Protein AF-A0A350YXE8-F1 (afdb_monomer_lite)

pLDDT: mean 74.78, std 15.33, range [42.09, 96.25]

Structure (mmCIF, N/CA/C/O backbone):
data_AF-A0A350YXE8-F1
#
_entry.id   AF-A0A350YXE8-F1
#
loop_
_atom_site.group_PDB
_atom_site.id
_atom_site.type_symbol
_atom_site.label_atom_id
_atom_site.label_alt_id
_atom_site.label_comp_id
_atom_site.label_asym_id
_atom_site.label_entity_id
_atom_site.label_seq_id
_atom_site.pdbx_PDB_ins_code
_atom_site.Cartn_x
_atom_site.Cartn_y
_atom_site.Cartn_z
_atom_site.occupancy
_atom_site.B_iso_or_equiv
_atom_site.auth_seq_id
_atom_site.auth_comp_id
_atom_site.auth_asym_id
_atom_site.auth_atom_id
_atom_site.pdbx_PDB_model_num
ATOM 1 N N . MET A 1 1 ? 33.006 42.290 1.479 1.00 56.53 1 MET A N 1
ATOM 2 C CA . MET A 1 1 ? 31.805 41.610 2.004 1.00 56.53 1 MET A CA 1
ATOM 3 C C . MET A 1 1 ? 31.789 40.233 1.379 1.00 56.53 1 MET A C 1
ATOM 5 O O . MET A 1 1 ? 31.443 40.111 0.212 1.00 56.53 1 MET A O 1
ATOM 9 N N . GLU A 1 2 ? 32.312 39.248 2.101 1.00 60.25 2 GLU A N 1
ATOM 10 C CA . GLU A 1 2 ? 32.362 37.860 1.644 1.00 60.25 2 GLU A CA 1
ATOM 11 C C . GLU A 1 2 ? 30.955 37.270 1.793 1.00 60.25 2 GLU A C 1
ATOM 13 O O . GLU A 1 2 ? 30.403 37.248 2.892 1.00 60.25 2 GLU A O 1
ATOM 18 N N . ASN A 1 3 ? 30.334 36.876 0.683 1.00 66.69 3 ASN A N 1
ATOM 19 C CA . ASN A 1 3 ? 29.031 36.223 0.709 1.00 66.69 3 ASN A CA 1
ATOM 20 C C . ASN A 1 3 ? 29.244 34.737 0.992 1.00 66.69 3 ASN A C 1
ATOM 22 O O . ASN A 1 3 ? 29.608 33.970 0.100 1.00 66.69 3 ASN A O 1
ATOM 26 N N . GLU A 1 4 ? 29.002 34.326 2.232 1.00 69.50 4 GLU A N 1
ATOM 27 C CA . GLU A 1 4 ? 28.990 32.916 2.600 1.00 69.50 4 GLU A CA 1
ATOM 28 C C . GLU A 1 4 ? 27.774 32.229 1.964 1.00 69.50 4 GLU A C 1
ATOM 30 O O . GLU A 1 4 ? 26.635 32.353 2.420 1.00 69.50 4 GLU A O 1
ATOM 35 N N . ILE A 1 5 ? 28.007 31.484 0.879 1.00 74.62 5 ILE A N 1
ATOM 36 C CA . ILE A 1 5 ? 27.006 30.589 0.293 1.00 74.62 5 ILE A CA 1
ATOM 37 C C . ILE A 1 5 ? 26.807 29.429 1.269 1.00 74.62 5 ILE A C 1
ATOM 39 O O . ILE A 1 5 ? 27.502 28.410 1.233 1.00 74.62 5 ILE A O 1
ATOM 43 N N . LYS A 1 6 ? 25.839 29.594 2.168 1.00 65.00 6 LYS A N 1
ATOM 44 C CA . LYS A 1 6 ? 25.392 28.555 3.090 1.00 65.00 6 LYS A CA 1
ATOM 45 C C . LYS A 1 6 ? 24.781 27.404 2.282 1.00 65.00 6 LYS A C 1
ATOM 47 O O . LYS A 1 6 ? 23.621 27.459 1.880 1.00 65.00 6 LYS A O 1
ATOM 52 N N . ARG A 1 7 ? 25.563 26.353 2.013 1.00 73.69 7 ARG A N 1
ATOM 53 C CA . ARG A 1 7 ? 25.049 25.124 1.388 1.00 73.69 7 ARG A CA 1
ATOM 54 C C . ARG A 1 7 ? 24.079 24.454 2.355 1.00 73.69 7 ARG A C 1
ATOM 56 O O . ARG A 1 7 ? 24.478 24.078 3.456 1.00 73.69 7 ARG A O 1
ATOM 63 N N . ASN A 1 8 ? 22.822 24.283 1.949 1.00 75.69 8 ASN A N 1
ATOM 64 C CA . ASN A 1 8 ? 21.908 23.437 2.707 1.00 75.69 8 ASN A CA 1
ATOM 65 C C . ASN A 1 8 ? 22.428 21.993 2.656 1.00 75.69 8 ASN A C 1
ATOM 67 O O . ASN A 1 8 ? 22.696 21.490 1.560 1.00 75.69 8 ASN A O 1
ATOM 71 N N . PRO A 1 9 ? 22.589 21.323 3.809 1.00 75.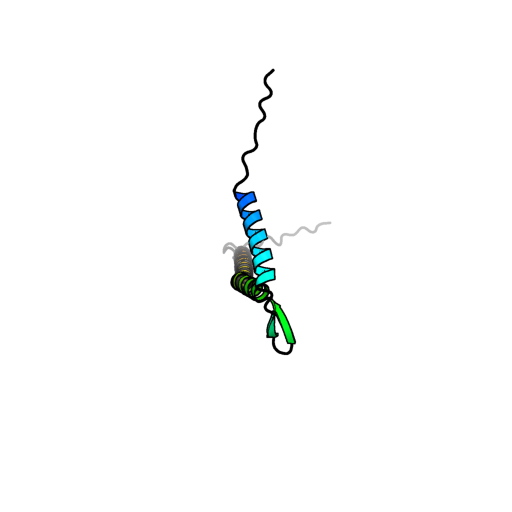88 9 PRO A N 1
ATOM 72 C CA . PRO A 1 9 ? 22.950 19.919 3.813 1.00 75.88 9 PRO A CA 1
ATOM 73 C C . PRO A 1 9 ? 21.843 19.133 3.110 1.00 75.88 9 PRO A C 1
ATOM 75 O O . PRO A 1 9 ? 20.652 19.369 3.325 1.00 75.88 9 PRO A O 1
ATOM 78 N N . ILE A 1 10 ? 22.244 18.220 2.229 1.00 79.94 10 ILE A N 1
ATOM 79 C CA . ILE A 1 10 ? 21.314 17.319 1.558 1.00 79.94 10 ILE A CA 1
ATOM 80 C C . ILE A 1 10 ? 20.591 16.516 2.641 1.00 79.94 10 ILE A C 1
ATOM 82 O O . ILE A 1 10 ? 21.224 15.811 3.424 1.00 79.94 10 ILE A O 1
ATOM 86 N N . ASN A 1 11 ? 19.264 16.620 2.678 1.00 88.31 11 ASN A N 1
ATOM 87 C CA . ASN A 1 11 ? 18.439 15.830 3.582 1.00 88.31 11 ASN A CA 1
ATOM 88 C C . ASN A 1 11 ? 18.492 14.364 3.143 1.00 88.31 11 ASN A C 1
ATOM 90 O O . ASN A 1 11 ? 17.762 13.947 2.244 1.00 88.31 11 ASN A O 1
ATOM 94 N N . THR A 1 12 ? 19.351 13.574 3.783 1.00 91.62 12 THR A N 1
ATOM 95 C CA . THR A 1 12 ? 19.566 12.155 3.468 1.00 91.62 12 THR A CA 1
ATOM 96 C C . THR A 1 12 ? 18.264 11.356 3.515 1.00 91.62 12 THR A C 1
ATOM 98 O O . THR A 1 12 ? 18.073 10.460 2.703 1.00 91.62 12 THR A O 1
ATOM 101 N N . GLN A 1 13 ? 17.329 11.726 4.400 1.00 92.81 13 GLN A N 1
ATOM 102 C CA . GLN A 1 13 ? 15.982 11.147 4.459 1.00 92.81 13 GLN A CA 1
ATOM 103 C C . GLN A 1 13 ? 15.174 11.386 3.176 1.00 92.81 13 GLN A C 1
ATOM 105 O O . GLN A 1 13 ? 14.532 10.462 2.685 1.00 92.81 13 GLN A O 1
ATOM 110 N N . LEU A 1 14 ? 15.224 12.600 2.614 1.00 92.31 14 LEU A N 1
ATOM 111 C CA . LEU A 1 14 ? 14.550 12.926 1.353 1.00 92.31 14 LEU A CA 1
ATOM 112 C C . LEU A 1 14 ? 15.169 12.158 0.187 1.00 92.31 14 LEU A C 1
ATOM 114 O O . LEU A 1 14 ? 14.441 11.605 -0.630 1.00 92.31 14 LEU A O 1
ATOM 118 N N . VAL A 1 15 ? 16.502 12.083 0.137 1.00 94.06 15 VAL A N 1
ATOM 119 C CA . VAL A 1 15 ? 17.210 11.303 -0.890 1.00 94.06 15 VAL A CA 1
ATOM 120 C C . VAL A 1 15 ? 16.856 9.821 -0.791 1.00 94.06 15 VAL A C 1
ATOM 122 O O . VAL A 1 15 ? 16.572 9.198 -1.811 1.00 94.06 15 VAL A O 1
ATOM 125 N N . LEU A 1 16 ? 16.815 9.265 0.423 1.00 95.12 16 LEU A N 1
ATOM 126 C CA . LEU A 1 16 ? 16.442 7.872 0.658 1.00 95.12 16 LEU A CA 1
ATOM 127 C C . LEU A 1 16 ? 14.992 7.598 0.237 1.00 95.12 16 LEU A C 1
ATOM 129 O O . LEU A 1 16 ? 14.744 6.618 -0.456 1.00 95.12 16 LEU A O 1
ATOM 133 N N . MET A 1 17 ? 14.047 8.469 0.607 1.00 95.62 17 MET A N 1
ATOM 134 C CA . MET A 1 17 ? 12.641 8.355 0.198 1.00 95.62 17 MET A CA 1
ATOM 135 C C . MET A 1 17 ? 12.475 8.443 -1.318 1.00 95.62 17 MET A C 1
ATOM 137 O O . MET A 1 17 ? 11.733 7.655 -1.899 1.00 95.62 17 MET A O 1
ATOM 141 N N . LEU A 1 18 ? 13.187 9.367 -1.968 1.00 95.00 18 LEU A N 1
ATOM 142 C CA . LEU A 1 18 ? 13.150 9.511 -3.419 1.00 95.00 18 LEU A CA 1
ATOM 143 C C . LEU A 1 18 ? 13.699 8.260 -4.115 1.00 95.00 18 LEU A C 1
ATOM 145 O O . LEU A 1 18 ? 13.067 7.745 -5.035 1.00 95.00 18 LEU A O 1
ATOM 149 N N . LEU A 1 19 ? 14.838 7.740 -3.648 1.00 96.25 19 LEU A N 1
ATOM 150 C CA . LEU A 1 19 ? 15.393 6.483 -4.148 1.00 96.25 19 LEU A CA 1
ATOM 151 C C . LEU A 1 19 ? 14.413 5.328 -3.953 1.00 96.25 19 LEU A C 1
ATOM 153 O O . LEU A 1 19 ? 14.146 4.597 -4.903 1.00 96.25 19 LEU A O 1
ATOM 157 N N . LEU A 1 20 ? 13.837 5.190 -2.759 1.00 94.56 20 LEU A N 1
ATOM 158 C CA . LEU A 1 20 ? 12.865 4.144 -2.453 1.00 94.56 20 LEU A CA 1
ATOM 159 C C . LEU A 1 20 ? 11.638 4.227 -3.374 1.00 94.56 20 LEU A C 1
ATOM 161 O O . LEU A 1 20 ? 11.191 3.205 -3.889 1.00 94.56 20 LEU A O 1
ATOM 165 N N . ALA A 1 21 ? 11.126 5.433 -3.627 1.00 92.81 21 ALA A N 1
ATOM 166 C CA . ALA A 1 21 ? 9.999 5.656 -4.527 1.00 92.81 21 ALA A CA 1
ATOM 167 C C . ALA A 1 21 ? 10.333 5.258 -5.974 1.00 92.81 21 ALA A C 1
ATOM 169 O O . ALA A 1 21 ? 9.544 4.564 -6.615 1.00 92.81 21 ALA A O 1
ATOM 170 N N . ILE A 1 22 ? 11.515 5.629 -6.477 1.00 95.25 22 ILE A N 1
ATOM 171 C CA . ILE A 1 22 ? 11.977 5.221 -7.814 1.00 95.25 22 ILE A CA 1
ATOM 172 C C . ILE A 1 22 ? 12.101 3.694 -7.893 1.00 95.25 22 ILE A C 1
ATOM 174 O O . ILE A 1 22 ? 11.603 3.084 -8.840 1.00 95.25 22 ILE A O 1
ATOM 178 N N . PHE A 1 23 ? 12.704 3.065 -6.880 1.00 92.88 23 PHE A N 1
ATOM 179 C CA . PHE A 1 23 ? 12.792 1.607 -6.781 1.00 92.88 23 PHE A CA 1
ATOM 180 C C . PHE A 1 23 ? 11.411 0.952 -6.795 1.00 92.88 23 PHE A C 1
ATOM 182 O O . PHE A 1 23 ? 11.225 -0.032 -7.503 1.00 92.88 23 PHE A O 1
ATOM 189 N N . LEU A 1 24 ? 10.432 1.508 -6.078 1.00 88.19 24 LEU A N 1
ATOM 190 C CA . LEU A 1 24 ? 9.058 1.007 -6.053 1.00 88.19 24 LEU A CA 1
ATOM 191 C C . LEU A 1 24 ? 8.400 1.063 -7.440 1.00 88.19 24 LEU A C 1
ATOM 193 O O . LEU A 1 24 ? 7.731 0.111 -7.844 1.00 88.19 24 LEU A O 1
ATOM 197 N N . VAL A 1 25 ? 8.598 2.156 -8.182 1.00 88.31 25 VAL A N 1
ATOM 198 C CA . VAL A 1 25 ? 8.065 2.310 -9.546 1.00 88.31 25 VAL A CA 1
ATOM 199 C C . VAL A 1 25 ? 8.690 1.281 -10.481 1.00 88.31 25 VAL A C 1
ATOM 201 O O . VAL A 1 25 ? 7.967 0.559 -11.164 1.00 88.31 25 VAL A O 1
ATOM 204 N N . ILE A 1 26 ? 10.020 1.162 -10.476 1.00 90.81 26 ILE A N 1
ATOM 205 C CA . ILE A 1 26 ? 10.736 0.177 -11.299 1.00 90.81 26 ILE A CA 1
ATOM 206 C C . ILE A 1 26 ? 10.294 -1.237 -10.933 1.00 90.81 26 ILE A C 1
ATOM 208 O O . ILE A 1 26 ? 9.970 -2.026 -11.817 1.00 90.81 26 ILE A O 1
ATOM 212 N N . PHE A 1 27 ? 10.230 -1.541 -9.637 1.00 86.12 27 PHE A N 1
ATOM 213 C CA . PHE A 1 27 ? 9.745 -2.815 -9.129 1.00 86.12 27 PHE A CA 1
ATOM 214 C C . PHE A 1 27 ? 8.336 -3.095 -9.646 1.00 86.12 27 PHE A C 1
ATOM 216 O O . PHE A 1 27 ? 8.097 -4.168 -10.175 1.00 86.12 27 PHE A O 1
ATOM 223 N N . THR A 1 28 ? 7.430 -2.118 -9.610 1.00 84.19 28 THR A N 1
ATOM 224 C CA . THR A 1 28 ? 6.058 -2.278 -10.113 1.00 84.19 28 THR A CA 1
ATOM 225 C C . THR A 1 28 ? 5.998 -2.540 -11.614 1.00 84.19 28 THR A C 1
ATOM 227 O O . THR A 1 28 ? 5.250 -3.412 -12.053 1.00 84.19 28 THR A O 1
ATOM 230 N N . LEU A 1 29 ? 6.795 -1.818 -12.403 1.00 84.69 29 LEU A N 1
ATOM 231 C CA . LEU A 1 29 ? 6.830 -1.980 -13.856 1.00 84.69 29 LEU A CA 1
ATOM 232 C C . LEU A 1 29 ? 7.475 -3.309 -14.273 1.00 84.69 29 LEU A C 1
ATOM 234 O O . LEU A 1 29 ? 6.972 -3.980 -15.173 1.00 84.69 29 LEU A O 1
ATOM 238 N N . GLN A 1 30 ? 8.556 -3.721 -13.606 1.00 84.56 30 GLN A N 1
ATOM 239 C CA . GLN A 1 30 ? 9.242 -4.985 -13.892 1.00 84.56 30 GLN A CA 1
ATOM 240 C C . GLN A 1 30 ? 8.471 -6.204 -13.365 1.00 84.56 30 GLN A C 1
ATOM 242 O O . GLN A 1 30 ? 8.416 -7.228 -14.037 1.00 84.56 30 GLN A O 1
ATOM 247 N N . ASN A 1 31 ? 7.817 -6.095 -12.203 1.00 82.81 31 ASN A N 1
ATOM 248 C CA . ASN A 1 31 ? 6.900 -7.109 -11.662 1.00 82.81 31 ASN A CA 1
ATOM 249 C C . ASN A 1 31 ? 5.464 -6.958 -12.204 1.00 82.81 31 ASN A C 1
ATOM 251 O O . ASN A 1 31 ? 4.505 -7.399 -11.568 1.00 82.81 31 ASN A O 1
ATOM 255 N N . SER A 1 32 ? 5.296 -6.384 -13.401 1.00 79.75 32 SER A N 1
ATOM 256 C CA . SER A 1 32 ? 3.996 -6.249 -14.080 1.00 79.75 32 SER A CA 1
ATOM 257 C C . SER A 1 32 ? 3.375 -7.582 -14.518 1.00 79.75 32 SER A C 1
ATOM 259 O O . SER A 1 32 ? 2.302 -7.586 -15.125 1.00 79.75 32 SER A O 1
ATOM 261 N N . ALA A 1 33 ? 4.002 -8.714 -14.171 1.00 80.81 33 ALA A N 1
ATOM 262 C CA . ALA A 1 33 ? 3.402 -10.036 -14.237 1.00 80.81 33 ALA A CA 1
ATOM 263 C C . ALA A 1 33 ? 2.017 -10.005 -13.568 1.00 80.81 33 ALA A C 1
ATOM 265 O O . ALA A 1 33 ? 1.883 -9.887 -12.345 1.00 80.81 33 ALA A O 1
ATOM 266 N N . SE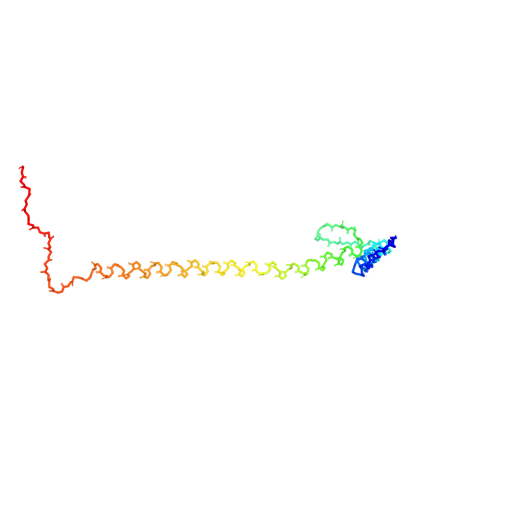R A 1 34 ? 0.978 -10.056 -14.404 1.00 80.19 34 SER A N 1
ATOM 267 C CA . SER A 1 34 ? -0.406 -10.080 -13.949 1.00 80.19 34 SER A CA 1
ATOM 268 C C . SER A 1 34 ? -0.718 -11.447 -13.372 1.00 80.19 34 SER A C 1
ATOM 270 O O . SER A 1 34 ? -0.580 -12.467 -14.047 1.00 80.19 34 SER A O 1
ATOM 272 N N . VAL A 1 35 ? -1.165 -11.452 -12.122 1.00 83.81 35 VAL A N 1
ATOM 273 C CA . VAL A 1 35 ? -1.693 -12.641 -11.465 1.00 83.81 35 VAL A CA 1
ATOM 274 C C . VAL A 1 35 ? -3.212 -12.566 -11.538 1.00 83.81 35 VAL A C 1
ATOM 276 O O . VAL A 1 35 ? -3.818 -11.584 -11.104 1.00 83.81 35 VAL A O 1
ATOM 279 N N . ALA A 1 36 ? -3.828 -13.606 -12.097 1.00 84.50 36 ALA A N 1
ATOM 280 C CA . ALA A 1 36 ? -5.275 -13.747 -12.123 1.00 84.50 36 ALA A CA 1
ATOM 281 C C . ALA A 1 36 ? -5.769 -14.171 -10.736 1.00 84.50 36 ALA A C 1
ATOM 283 O O . ALA A 1 36 ? -5.492 -15.281 -10.275 1.00 84.50 36 ALA A O 1
ATOM 284 N N . ILE A 1 37 ? -6.513 -13.294 -10.070 1.00 86.25 37 ILE A N 1
ATOM 285 C CA . ILE A 1 37 ? -7.103 -13.563 -8.762 1.00 86.25 37 ILE A CA 1
ATOM 286 C C . ILE A 1 37 ? -8.582 -13.864 -8.945 1.00 86.25 37 ILE A C 1
ATOM 288 O O . ILE A 1 37 ? -9.318 -13.104 -9.577 1.00 86.25 37 ILE A O 1
ATOM 292 N N . ARG A 1 38 ? -9.025 -14.969 -8.347 1.00 87.94 38 ARG A N 1
ATOM 293 C CA . ARG A 1 38 ? -10.439 -15.328 -8.238 1.00 87.94 38 ARG A CA 1
ATOM 294 C C . ARG A 1 38 ? -10.952 -14.913 -6.867 1.00 87.94 38 ARG A C 1
ATOM 296 O O . ARG A 1 38 ? -10.709 -15.605 -5.883 1.00 87.94 38 ARG A O 1
ATOM 303 N N . VAL A 1 39 ? -11.638 -13.776 -6.798 1.00 88.31 39 VAL A N 1
ATOM 304 C CA . VAL A 1 39 ? -12.279 -13.302 -5.566 1.00 88.31 39 VAL A CA 1
ATOM 305 C C . VAL A 1 39 ? -13.732 -13.741 -5.592 1.00 88.31 39 VAL A C 1
ATOM 307 O O . VAL A 1 39 ? -14.562 -13.098 -6.231 1.00 88.31 39 VAL A O 1
ATOM 310 N N . PHE A 1 40 ? -14.031 -14.840 -4.899 1.00 87.81 40 PHE A N 1
ATOM 311 C CA . PHE A 1 40 ? -15.360 -15.453 -4.830 1.00 87.81 40 PHE A CA 1
ATOM 312 C C . PHE A 1 40 ? -15.910 -15.834 -6.222 1.00 87.81 40 PHE A C 1
ATOM 314 O O . PHE A 1 40 ? -15.715 -16.967 -6.652 1.00 87.81 40 PHE A O 1
ATOM 321 N N . LEU A 1 41 ? -16.530 -14.897 -6.950 1.00 91.94 41 LEU A N 1
ATOM 322 C CA . LEU A 1 41 ? -17.000 -15.068 -8.335 1.00 91.94 41 LEU A CA 1
ATOM 323 C C . LEU A 1 41 ? -16.359 -14.096 -9.347 1.00 91.94 41 LEU A C 1
ATOM 325 O O . LEU A 1 41 ? -16.610 -14.214 -10.545 1.00 91.94 41 LEU A O 1
ATOM 329 N N . TRP A 1 42 ? -15.519 -13.155 -8.914 1.00 87.50 42 TRP A N 1
ATOM 330 C CA . TRP A 1 42 ? -14.849 -12.205 -9.806 1.00 87.50 42 TRP A CA 1
ATOM 331 C C . TRP A 1 42 ? -13.455 -12.678 -10.201 1.00 87.50 42 TRP A C 1
ATOM 333 O O . TRP A 1 42 ? -12.722 -13.230 -9.382 1.00 87.50 42 TRP A O 1
ATOM 343 N N . ASN A 1 43 ? -13.080 -12.434 -11.457 1.00 88.94 43 ASN A N 1
ATOM 344 C CA . ASN A 1 43 ? -11.734 -12.671 -11.965 1.00 88.94 43 ASN A CA 1
ATOM 345 C C . ASN A 1 43 ? -11.078 -11.323 -12.261 1.00 88.94 43 ASN A C 1
ATOM 347 O O . ASN A 1 43 ? -11.553 -10.588 -13.127 1.00 88.94 43 ASN A O 1
ATOM 351 N N . VAL A 1 44 ? -10.028 -10.985 -11.519 1.00 87.75 44 VAL A N 1
ATOM 352 C CA . VAL A 1 44 ? -9.327 -9.705 -11.659 1.00 87.75 44 VAL A CA 1
ATOM 353 C C . VAL A 1 44 ? -7.851 -9.988 -11.881 1.00 87.75 44 VAL A C 1
ATOM 355 O O . VAL A 1 44 ? -7.235 -10.732 -11.121 1.00 87.75 44 VAL A O 1
ATOM 358 N N . ASN A 1 45 ? -7.284 -9.384 -12.920 1.00 87.75 45 ASN A N 1
ATOM 359 C CA . ASN A 1 45 ? -5.851 -9.421 -13.171 1.00 87.75 45 ASN A CA 1
ATOM 360 C C . ASN A 1 45 ? -5.222 -8.192 -12.527 1.00 87.75 45 ASN A C 1
ATOM 362 O O . ASN A 1 45 ? -5.543 -7.064 -12.903 1.00 87.75 45 ASN A O 1
ATOM 366 N N . VAL A 1 46 ? -4.347 -8.411 -11.551 1.00 85.31 46 VAL A N 1
ATOM 367 C CA . VAL A 1 46 ? -3.580 -7.340 -10.909 1.00 85.31 46 VAL A CA 1
ATOM 368 C C . VAL A 1 46 ? -2.093 -7.692 -10.915 1.00 85.31 46 VAL A C 1
ATOM 370 O O . VAL A 1 46 ? -1.746 -8.875 -10.832 1.00 85.31 46 V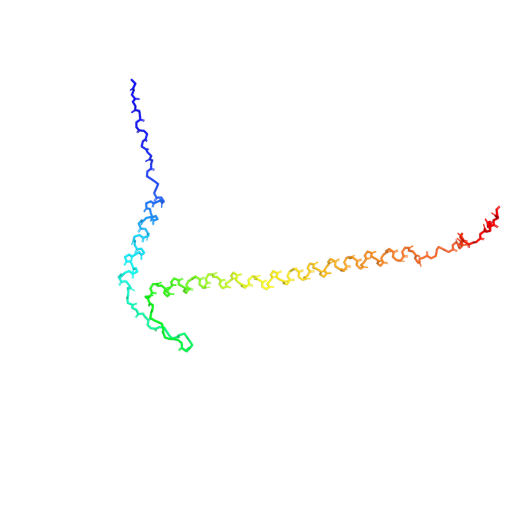AL A O 1
ATOM 373 N N . PRO A 1 47 ? -1.193 -6.697 -10.995 1.00 87.62 47 PRO A N 1
ATOM 374 C CA . PRO A 1 47 ? 0.233 -6.935 -10.811 1.00 87.62 47 PRO A CA 1
ATOM 375 C C . PRO A 1 47 ? 0.518 -7.529 -9.427 1.00 87.62 47 PRO A C 1
ATOM 377 O O . PRO A 1 47 ? -0.087 -7.120 -8.430 1.00 87.62 47 PRO A O 1
ATOM 380 N N . LEU A 1 48 ? 1.483 -8.447 -9.353 1.00 87.88 48 LEU A N 1
ATOM 381 C CA . LEU A 1 48 ? 1.841 -9.155 -8.118 1.00 87.88 48 LEU A CA 1
ATOM 382 C C . LEU A 1 48 ? 2.190 -8.196 -6.966 1.00 87.88 48 LEU A C 1
ATOM 384 O O . LEU A 1 48 ? 1.749 -8.400 -5.835 1.00 87.88 48 LEU A O 1
ATOM 388 N N . VAL A 1 49 ? 2.917 -7.109 -7.245 1.00 87.19 49 VAL A N 1
ATOM 389 C CA . VAL A 1 49 ? 3.259 -6.107 -6.221 1.00 87.19 49 VAL A CA 1
ATOM 390 C C . VAL A 1 49 ? 2.024 -5.472 -5.583 1.00 87.19 49 VAL A C 1
ATOM 392 O O . VAL A 1 49 ? 1.982 -5.307 -4.365 1.00 87.19 49 VAL A O 1
ATOM 395 N N . VAL A 1 50 ? 1.006 -5.145 -6.384 1.00 86.06 50 VAL A N 1
ATOM 396 C CA . VAL A 1 50 ? -0.215 -4.495 -5.895 1.00 86.06 50 VAL A CA 1
ATOM 397 C C . VAL A 1 50 ? -0.943 -5.450 -4.960 1.00 86.06 50 VAL A C 1
ATOM 399 O O . VAL A 1 50 ? -1.398 -5.038 -3.895 1.00 86.06 50 VAL A O 1
ATOM 402 N N . LEU A 1 51 ? -0.976 -6.737 -5.313 1.00 88.69 51 LEU A N 1
ATOM 403 C CA . LEU A 1 51 ? -1.547 -7.778 -4.468 1.00 88.69 51 LEU A CA 1
ATOM 404 C C . LEU A 1 51 ? -0.821 -7.898 -3.120 1.00 88.69 51 LEU A C 1
ATOM 406 O O . LEU A 1 51 ? -1.480 -7.944 -2.081 1.00 88.69 51 LEU A O 1
ATOM 410 N N . ILE A 1 52 ? 0.516 -7.923 -3.118 1.00 89.12 52 ILE A N 1
ATOM 411 C CA . ILE A 1 52 ? 1.304 -7.993 -1.877 1.00 89.12 52 ILE A CA 1
ATOM 412 C C . ILE A 1 52 ? 1.027 -6.775 -0.994 1.00 89.12 52 ILE A C 1
ATOM 414 O O . ILE A 1 52 ? 0.748 -6.938 0.193 1.00 89.12 52 ILE A O 1
ATOM 418 N N . LEU A 1 53 ? 1.066 -5.565 -1.560 1.00 89.81 53 LEU A N 1
ATOM 419 C CA . LEU A 1 53 ? 0.801 -4.335 -0.810 1.00 89.81 53 LEU A CA 1
ATOM 420 C C . LEU A 1 53 ? -0.607 -4.331 -0.210 1.00 89.81 53 LEU A C 1
ATOM 422 O O . LEU A 1 53 ? -0.769 -3.983 0.957 1.00 89.81 53 LEU A O 1
ATOM 426 N N . LEU A 1 54 ? -1.613 -4.769 -0.972 1.00 90.50 54 LEU A N 1
ATOM 427 C CA . LEU A 1 54 ? -2.989 -4.870 -0.493 1.00 90.50 54 LEU A CA 1
ATOM 428 C C . LEU A 1 54 ? -3.114 -5.888 0.651 1.00 90.50 54 LEU A C 1
ATOM 430 O O . LEU A 1 54 ? -3.753 -5.606 1.661 1.00 90.50 54 LEU A O 1
ATOM 434 N N . CYS A 1 55 ? -2.469 -7.050 0.516 1.00 90.94 55 CYS A N 1
ATOM 435 C CA . CYS A 1 55 ? -2.450 -8.090 1.543 1.00 90.94 55 CYS A CA 1
ATOM 436 C C . CYS A 1 55 ? -1.797 -7.593 2.841 1.00 90.94 55 CYS A C 1
ATOM 438 O O . CYS A 1 55 ? -2.359 -7.771 3.921 1.00 90.94 55 CYS A O 1
ATOM 440 N N . LEU A 1 56 ? -0.659 -6.900 2.740 1.00 93.19 56 LEU A N 1
ATOM 441 C CA . LEU A 1 56 ? 0.013 -6.289 3.889 1.00 93.19 56 LEU A CA 1
ATOM 442 C C . LEU A 1 56 ? -0.844 -5.203 4.540 1.00 93.19 56 LEU A C 1
ATOM 444 O O . LEU A 1 56 ? -0.942 -5.153 5.765 1.00 93.19 56 LEU A O 1
ATOM 448 N N . LEU A 1 57 ? -1.493 -4.361 3.735 1.00 93.50 57 LEU A N 1
ATOM 449 C CA . LEU A 1 57 ? -2.355 -3.291 4.226 1.00 93.50 57 LEU A CA 1
ATOM 450 C C . LEU A 1 57 ? -3.555 -3.853 4.995 1.00 93.50 57 LEU A C 1
ATOM 452 O O . LEU A 1 57 ? -3.839 -3.404 6.103 1.00 93.50 57 LEU A O 1
ATOM 456 N N . ILE A 1 58 ? -4.214 -4.876 4.446 1.00 93.50 58 ILE A N 1
ATOM 457 C CA . ILE A 1 58 ? -5.320 -5.575 5.109 1.00 93.50 58 ILE A CA 1
ATOM 458 C C . ILE A 1 58 ? -4.820 -6.289 6.371 1.00 93.50 58 ILE A C 1
ATOM 460 O O . ILE A 1 58 ? -5.431 -6.150 7.428 1.00 93.50 58 ILE A O 1
ATOM 464 N N . GLY A 1 59 ? -3.688 -6.996 6.292 1.00 90.94 59 GLY A N 1
ATOM 465 C CA . GLY A 1 59 ? -3.045 -7.661 7.428 1.00 90.94 59 GLY A CA 1
ATOM 466 C C . GLY A 1 59 ? -2.716 -6.707 8.578 1.00 90.94 59 GLY A C 1
ATOM 467 O O . GLY A 1 59 ? -2.899 -7.059 9.740 1.00 90.94 59 GLY A O 1
ATOM 468 N N . TYR A 1 60 ? -2.300 -5.480 8.263 1.00 91.19 60 TYR A N 1
ATOM 469 C CA . TYR A 1 60 ? -2.048 -4.422 9.239 1.00 91.19 60 TYR A CA 1
ATOM 470 C C . TYR A 1 60 ? -3.340 -3.803 9.805 1.00 91.19 60 TYR A C 1
ATOM 472 O O . TYR A 1 60 ? -3.414 -3.506 10.999 1.00 91.19 60 TYR A O 1
ATOM 480 N N . LEU A 1 61 ? -4.379 -3.632 8.979 1.00 92.06 61 LEU A N 1
ATOM 481 C CA . LEU A 1 61 ? -5.664 -3.055 9.402 1.00 92.06 61 LEU A CA 1
ATOM 482 C C . LEU A 1 61 ? -6.526 -4.016 10.236 1.00 92.06 61 LEU A C 1
ATOM 484 O O . LEU A 1 61 ? -7.276 -3.568 11.104 1.00 92.06 61 LEU A O 1
ATOM 488 N N . LEU A 1 62 ? -6.434 -5.324 9.995 1.00 88.38 62 LEU A N 1
ATOM 489 C CA . LEU A 1 62 ? -7.239 -6.359 10.659 1.00 88.38 62 LEU A CA 1
ATOM 490 C C . LEU A 1 62 ? -7.148 -6.322 12.204 1.00 88.38 62 LEU A C 1
ATOM 492 O O . LEU A 1 62 ? -8.196 -6.309 12.867 1.00 88.38 62 LEU A O 1
ATOM 496 N N . PRO A 1 63 ? -5.948 -6.243 12.816 1.00 85.12 63 PRO A N 1
ATOM 497 C CA . PRO A 1 63 ? -5.812 -6.037 14.254 1.00 85.12 63 PRO A CA 1
ATOM 498 C C . PRO A 1 63 ? -6.478 -4.745 14.716 1.00 85.12 63 PRO A C 1
ATOM 500 O O . PRO A 1 63 ? -7.178 -4.756 15.724 1.00 85.12 63 PRO A O 1
ATOM 503 N N . HIS A 1 64 ? -6.319 -3.652 13.962 1.00 82.00 64 HIS A N 1
ATOM 504 C CA . HIS A 1 64 ? -6.884 -2.349 14.311 1.00 82.00 64 HIS A CA 1
ATOM 505 C C . HIS A 1 64 ? -8.417 -2.398 14.398 1.00 82.00 64 HIS A C 1
ATOM 507 O O . HIS A 1 64 ? -9.007 -1.917 15.366 1.00 82.00 64 HIS A O 1
ATOM 513 N N . PHE A 1 65 ? -9.064 -3.073 13.445 1.00 82.25 65 PHE A N 1
ATOM 514 C CA . PHE A 1 65 ? -10.515 -3.264 13.453 1.00 82.25 65 PHE A CA 1
ATOM 515 C C . PHE A 1 65 ? -10.990 -4.138 14.627 1.00 82.25 65 PHE A C 1
ATOM 517 O O . PHE A 1 65 ? -12.053 -3.904 15.199 1.00 82.25 65 PHE A O 1
ATOM 524 N N . SER A 1 66 ? -10.169 -5.097 15.060 1.00 77.38 66 SER A N 1
ATOM 525 C CA . SER A 1 66 ? -10.474 -5.960 16.210 1.00 77.38 66 SER A CA 1
ATOM 526 C C . SER A 1 66 ? -10.504 -5.205 17.551 1.00 77.38 66 SER A C 1
ATOM 528 O O . SER A 1 66 ? -11.115 -5.680 18.510 1.00 77.38 66 SER A O 1
ATOM 530 N N . TYR A 1 67 ? -9.924 -4.000 17.638 1.00 74.50 67 TYR A N 1
ATOM 531 C CA . TYR A 1 67 ? -10.050 -3.143 18.826 1.00 74.50 67 TYR A CA 1
ATOM 532 C C . TYR A 1 67 ? -11.417 -2.448 18.934 1.00 74.50 67 TYR A C 1
ATOM 534 O O . TYR A 1 67 ? -11.828 -2.097 20.040 1.00 74.50 67 TYR A O 1
ATOM 542 N N . ILE A 1 68 ? -12.161 -2.293 17.834 1.00 74.06 68 ILE A N 1
ATOM 543 C CA . ILE A 1 68 ? -13.478 -1.632 17.818 1.00 74.06 68 ILE A CA 1
ATOM 544 C C . ILE A 1 68 ? -14.492 -2.312 18.761 1.00 74.06 68 ILE A C 1
ATOM 546 O O . ILE A 1 68 ? -15.042 -1.614 19.620 1.00 74.06 68 ILE A O 1
ATOM 550 N N . PRO A 1 69 ? -14.725 -3.644 18.711 1.00 75.31 69 PRO A N 1
ATOM 551 C CA . PRO A 1 69 ? -15.658 -4.293 19.637 1.00 75.31 69 PRO A CA 1
ATOM 552 C C . PRO A 1 69 ? -15.204 -4.191 21.101 1.00 75.31 69 PRO A C 1
ATOM 554 O O . PRO A 1 69 ? -16.038 -4.112 22.005 1.00 75.31 69 PRO A O 1
ATOM 557 N N . ARG A 1 70 ? -13.889 -4.138 21.353 1.00 70.19 70 ARG A N 1
ATOM 558 C CA . ARG A 1 70 ? -13.324 -3.960 22.699 1.00 70.19 70 ARG A CA 1
ATOM 559 C C . ARG A 1 70 ? -13.636 -2.571 23.263 1.00 70.19 70 ARG A C 1
ATOM 561 O O . ARG A 1 70 ? -14.028 -2.462 24.422 1.00 70.19 70 ARG A O 1
ATOM 568 N N . ILE A 1 71 ? -13.532 -1.530 22.436 1.00 69.62 71 ILE A N 1
ATOM 569 C CA . ILE A 1 71 ? -13.890 -0.151 22.805 1.00 69.62 71 ILE A CA 1
ATOM 570 C C . ILE A 1 71 ? -15.399 -0.033 23.070 1.00 69.62 71 ILE A C 1
ATOM 572 O O . ILE A 1 71 ? -15.814 0.623 24.027 1.00 69.62 71 ILE A O 1
ATOM 576 N N . TRP A 1 72 ? -16.232 -0.709 22.273 1.00 70.69 72 TRP A N 1
ATOM 577 C CA . TRP A 1 72 ? -17.686 -0.716 22.467 1.00 70.69 72 TRP A CA 1
ATOM 578 C C . TRP A 1 72 ? -18.097 -1.394 23.779 1.00 70.69 72 TRP A C 1
ATOM 580 O O . TRP A 1 72 ? -18.929 -0.849 24.508 1.00 70.69 72 TRP A O 1
ATOM 590 N N . LYS A 1 73 ? -17.480 -2.533 24.128 1.00 71.38 73 LYS A N 1
ATOM 591 C CA . LYS A 1 73 ? -17.704 -3.183 25.431 1.00 71.38 73 LYS A CA 1
ATOM 592 C C . LYS A 1 73 ? -17.299 -2.283 26.598 1.00 71.38 73 LYS A C 1
ATOM 594 O O . LYS A 1 73 ? -18.082 -2.130 27.531 1.00 71.38 73 LYS A O 1
ATOM 599 N N . LEU A 1 74 ? -16.150 -1.615 26.504 1.00 67.38 74 LEU A N 1
ATOM 600 C CA . LEU A 1 74 ? -15.679 -0.695 27.544 1.00 67.38 74 LEU A CA 1
ATOM 601 C C . LEU A 1 74 ? -16.637 0.492 27.752 1.00 67.38 74 LEU A C 1
ATOM 603 O O . LEU A 1 74 ? -16.947 0.857 28.884 1.00 67.38 74 LEU A O 1
ATOM 607 N N . LYS A 1 75 ? -17.182 1.061 26.668 1.00 68.69 75 LYS A N 1
ATOM 608 C CA . LYS A 1 75 ? -18.200 2.125 26.749 1.00 68.69 75 LYS A CA 1
ATOM 609 C C . LYS A 1 75 ? -19.504 1.631 27.383 1.00 68.69 75 LYS A C 1
ATOM 611 O O . LYS A 1 75 ? -20.148 2.375 28.125 1.00 68.69 75 LYS A O 1
ATOM 616 N N . SER A 1 76 ? -19.890 0.385 27.105 1.00 67.12 76 SER A N 1
ATOM 617 C CA . SER A 1 76 ? -21.066 -0.237 27.715 1.00 67.12 76 SER A CA 1
ATOM 618 C C . SER A 1 76 ? -20.881 -0.439 29.221 1.00 67.12 76 SER A C 1
ATOM 620 O O . SER A 1 76 ? -21.797 -0.130 29.982 1.00 67.12 76 SER A O 1
ATOM 622 N N . GLU A 1 77 ? -19.712 -0.902 29.667 1.00 67.75 77 GLU A N 1
ATOM 623 C CA . GLU A 1 77 ? -19.411 -1.075 31.095 1.00 67.75 77 GLU A CA 1
ATOM 624 C C . GLU A 1 77 ? -19.386 0.261 31.841 1.00 67.75 77 GLU A C 1
ATOM 626 O O . GLU A 1 77 ? -20.060 0.391 32.858 1.00 67.75 77 GLU A O 1
ATOM 631 N N . LEU A 1 78 ? -18.758 1.302 31.279 1.00 67.25 78 LEU A N 1
ATOM 632 C CA . LEU A 1 78 ? -18.791 2.648 31.868 1.00 67.25 78 LEU A CA 1
ATOM 633 C C . LEU A 1 78 ? -20.220 3.188 32.025 1.00 67.25 78 LEU A C 1
ATOM 635 O O . LEU A 1 78 ? -20.544 3.820 33.031 1.00 67.25 78 LEU A O 1
ATOM 639 N N . SER A 1 79 ? -21.097 2.921 31.053 1.00 61.62 79 SER A N 1
ATOM 640 C CA . SER A 1 79 ? -22.500 3.336 31.144 1.00 61.62 79 SER A CA 1
ATOM 641 C C . SER A 1 79 ? -23.287 2.564 32.208 1.00 61.62 79 SER A C 1
ATOM 643 O O . SER A 1 79 ? -24.200 3.130 32.806 1.00 61.62 79 SER A O 1
ATOM 645 N N . ARG A 1 80 ? -22.925 1.302 32.478 1.00 62.94 80 ARG A N 1
ATOM 646 C CA . ARG A 1 80 ? -23.523 0.492 33.549 1.00 62.94 80 ARG A CA 1
ATOM 647 C C . ARG A 1 80 ? -23.049 0.956 34.921 1.00 62.94 80 ARG A C 1
ATOM 649 O O . ARG A 1 80 ? -23.887 1.255 35.760 1.00 62.94 80 ARG A O 1
ATOM 656 N N . THR A 1 81 ? -21.742 1.138 35.106 1.00 63.59 81 THR A N 1
ATOM 657 C CA . THR A 1 81 ? -21.174 1.628 36.371 1.00 63.59 81 THR A CA 1
ATOM 658 C C . THR A 1 81 ? -21.681 3.030 36.728 1.00 63.59 81 THR A C 1
ATOM 660 O O . THR A 1 81 ? -21.908 3.320 37.899 1.00 63.59 81 THR A O 1
ATOM 663 N N . ARG A 1 82 ? -21.918 3.907 35.738 1.00 63.28 82 ARG A N 1
ATOM 664 C CA . ARG A 1 82 ? -22.525 5.229 35.982 1.00 63.28 82 ARG A CA 1
ATOM 665 C C . ARG A 1 82 ? -23.974 5.124 36.466 1.00 63.28 82 ARG A C 1
ATOM 667 O O . ARG A 1 82 ? -24.350 5.857 37.371 1.00 63.28 82 ARG A O 1
ATOM 674 N N . LYS A 1 83 ? -24.764 4.220 35.878 1.00 64.38 83 LYS A N 1
ATOM 675 C CA . LYS A 1 83 ? -26.160 3.990 36.282 1.00 64.38 83 LYS A CA 1
ATOM 676 C C . LYS A 1 83 ? 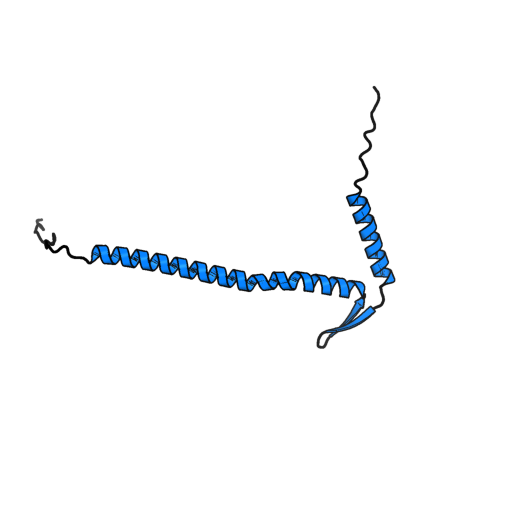-26.256 3.382 37.678 1.00 64.38 83 LYS A C 1
ATOM 678 O O . LYS A 1 83 ? -27.075 3.822 38.468 1.00 64.38 83 LYS A O 1
ATOM 683 N N . GLU A 1 84 ? -25.375 2.441 37.995 1.00 66.88 84 GLU A N 1
ATOM 684 C CA . GLU A 1 84 ? -25.333 1.791 39.306 1.00 66.88 84 GLU A CA 1
ATOM 685 C C . GLU A 1 84 ? -24.948 2.780 40.421 1.00 66.88 84 GLU A C 1
ATOM 687 O O . GLU A 1 84 ? -25.562 2.781 41.484 1.00 66.88 84 GLU A O 1
ATOM 692 N N . LYS A 1 85 ? -24.011 3.706 40.158 1.00 64.31 85 LYS A N 1
ATOM 693 C CA . LYS A 1 85 ? -23.716 4.810 41.089 1.00 64.31 85 LYS A CA 1
ATOM 694 C C . LYS A 1 85 ? -24.911 5.742 41.305 1.00 64.31 85 LYS A C 1
ATOM 696 O O . LYS A 1 85 ? -25.197 6.101 42.441 1.00 64.31 85 LYS A O 1
ATOM 701 N N . GLU A 1 86 ? -25.613 6.103 40.235 1.00 69.06 86 GLU A N 1
ATOM 702 C CA . GLU A 1 86 ? -26.770 7.006 40.293 1.00 69.06 86 GLU A CA 1
ATOM 703 C C . GLU A 1 86 ? -27.969 6.368 41.028 1.00 69.06 86 GLU A C 1
ATOM 705 O O . GLU A 1 86 ? -28.697 7.045 41.756 1.00 69.06 86 GLU A O 1
ATOM 710 N N . GLU A 1 87 ? -28.153 5.051 40.901 1.00 67.56 87 GLU A N 1
ATOM 711 C CA . GLU A 1 87 ? -29.163 4.292 41.650 1.00 67.56 87 GLU A CA 1
ATOM 712 C C . GLU A 1 87 ? -28.809 4.139 43.136 1.00 67.56 87 GLU A C 1
ATOM 714 O O . GLU A 1 87 ? -29.695 4.269 43.990 1.00 67.56 87 GLU A O 1
ATOM 719 N N . LEU A 1 88 ? -27.532 3.922 43.471 1.00 63.81 88 LEU A N 1
ATOM 720 C CA . LEU A 1 88 ? -27.069 3.875 44.864 1.00 63.81 88 LEU A CA 1
ATOM 721 C C . LEU A 1 88 ? -27.215 5.233 45.570 1.00 63.81 88 LEU A C 1
ATOM 723 O O . LEU A 1 88 ? -27.657 5.278 46.722 1.00 63.81 88 LEU A O 1
ATOM 727 N N . GLU A 1 89 ? -26.907 6.339 44.888 1.00 61.81 89 GLU A N 1
ATOM 728 C CA . GLU A 1 89 ? -27.094 7.694 45.428 1.00 61.81 89 GLU A CA 1
ATOM 729 C C . GLU A 1 89 ? -28.582 8.000 45.670 1.00 61.81 89 GLU A C 1
ATOM 731 O O . GLU A 1 89 ? -28.953 8.398 46.777 1.00 61.81 89 GLU A O 1
ATOM 736 N N . LYS A 1 90 ? -29.467 7.685 44.711 1.00 61.91 90 LYS A N 1
ATOM 737 C CA . LYS A 1 90 ? -30.927 7.843 44.884 1.00 61.91 90 LYS A CA 1
ATOM 738 C C . LYS A 1 90 ? -31.513 6.976 45.996 1.00 61.91 90 LYS A C 1
ATOM 740 O O . LYS A 1 90 ? -32.474 7.377 46.654 1.00 61.91 90 LYS A O 1
ATOM 745 N N . SER A 1 91 ? -30.974 5.777 46.198 1.00 59.88 91 SER A N 1
ATOM 746 C CA . SER A 1 91 ? -31.433 4.869 47.256 1.00 59.88 91 SER A CA 1
ATOM 747 C C . SER A 1 91 ? -31.002 5.354 48.640 1.00 59.88 91 SER A C 1
ATOM 749 O O . SER A 1 91 ? -31.756 5.222 49.603 1.00 59.88 91 SER A O 1
ATOM 751 N N . THR A 1 92 ? -29.827 5.977 48.732 1.00 58.22 92 THR A N 1
ATOM 752 C CA . THR A 1 92 ? -29.319 6.582 49.970 1.00 58.22 92 THR A CA 1
ATOM 753 C C . THR A 1 92 ? -30.119 7.835 50.334 1.00 58.22 92 THR A C 1
ATOM 755 O O . THR A 1 92 ? -30.528 7.987 51.482 1.00 58.22 92 THR A O 1
ATOM 758 N N . GLU A 1 93 ? -30.455 8.675 49.352 1.00 55.75 93 GLU A N 1
ATOM 759 C CA . GLU A 1 93 ? -31.288 9.867 49.556 1.00 55.75 93 GLU A CA 1
ATOM 760 C C . GLU A 1 93 ? -32.725 9.513 49.985 1.00 55.75 93 GLU A C 1
ATOM 762 O O . GLU A 1 93 ? -33.281 10.137 50.889 1.00 55.75 93 GLU A O 1
ATOM 767 N N . LYS A 1 94 ? -33.317 8.448 49.423 1.00 52.31 94 LYS A N 1
ATOM 768 C CA . LYS A 1 94 ? -34.639 7.957 49.854 1.00 52.31 94 LYS A CA 1
ATOM 769 C C . LYS A 1 94 ? -34.635 7.352 51.258 1.00 52.31 94 LYS A C 1
ATOM 771 O O . LYS A 1 94 ? -35.604 7.543 51.985 1.00 52.31 94 LYS A O 1
ATOM 776 N N . GLN A 1 95 ? -33.568 6.666 51.672 1.00 52.50 95 GLN A N 1
ATOM 777 C CA . GLN A 1 95 ? -33.489 6.122 53.034 1.00 52.50 95 GLN A CA 1
ATOM 778 C C . GLN A 1 95 ? -33.280 7.199 54.107 1.00 52.50 95 GLN A C 1
ATOM 780 O O . GLN A 1 95 ? -33.778 7.035 55.218 1.00 52.50 95 GLN A O 1
ATOM 785 N N . VAL A 1 96 ? -32.639 8.326 53.778 1.00 51.28 96 VAL A N 1
ATOM 786 C CA . VAL A 1 96 ? -32.550 9.489 54.682 1.00 51.28 96 VAL A CA 1
ATOM 787 C C . VAL A 1 96 ? -33.909 10.185 54.850 1.00 51.28 96 VAL A C 1
ATOM 789 O O . VAL A 1 96 ? -34.186 10.716 55.919 1.00 51.28 96 VAL A O 1
ATOM 792 N N . ARG A 1 97 ? -34.804 10.130 53.850 1.00 50.78 97 ARG A N 1
ATOM 793 C CA . ARG A 1 97 ? -36.166 10.700 53.946 1.00 50.78 97 ARG A CA 1
AT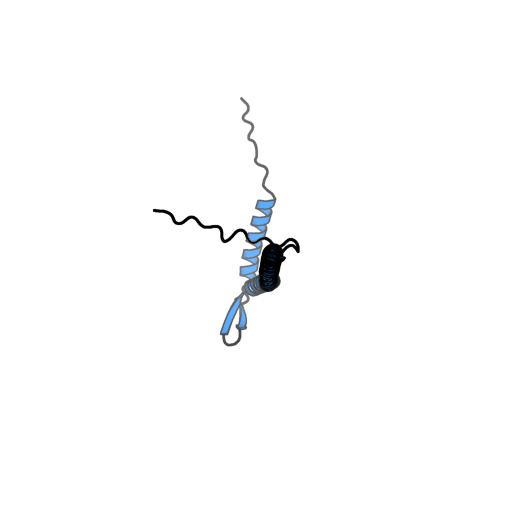OM 794 C C . ARG A 1 97 ? -37.227 9.751 54.527 1.00 50.78 97 ARG A C 1
ATOM 796 O O . ARG A 1 97 ? -38.370 10.165 54.687 1.00 50.78 97 ARG A O 1
ATOM 803 N N . THR A 1 98 ? -36.895 8.490 54.820 1.00 47.25 98 THR A N 1
ATOM 804 C CA . THR A 1 98 ? -37.860 7.466 55.294 1.00 47.25 98 THR A CA 1
ATOM 805 C C . THR A 1 98 ? -37.414 6.753 56.574 1.00 47.25 98 THR A C 1
ATOM 807 O O . THR A 1 98 ? -37.969 5.720 56.938 1.00 47.25 98 THR A O 1
ATOM 810 N N . LYS A 1 99 ? -36.459 7.303 57.327 1.00 42.09 99 LYS A N 1
ATOM 811 C CA . LYS A 1 99 ? -36.405 7.000 58.759 1.00 42.09 99 LYS A CA 1
ATOM 812 C C . LYS A 1 99 ? -37.193 8.074 59.504 1.00 42.09 99 LYS A C 1
ATOM 814 O O . LYS A 1 99 ? -36.696 9.190 59.601 1.00 42.09 99 LYS A O 1
ATOM 819 N N . PRO A 1 100 ? -38.411 7.779 59.992 1.00 45.09 100 PRO A N 1
ATOM 820 C CA . PRO A 1 100 ? -38.961 8.563 61.082 1.00 45.09 100 PRO A CA 1
ATOM 821 C C . PRO A 1 100 ? -38.024 8.383 62.279 1.00 45.09 100 PRO A C 1
ATOM 823 O O . PRO A 1 100 ? -37.742 7.252 62.691 1.00 45.09 100 PRO A O 1
ATOM 826 N N . ASP A 1 101 ? -37.499 9.489 62.794 1.00 49.41 101 ASP A N 1
ATOM 827 C CA . ASP A 1 101 ? -36.882 9.502 64.111 1.00 49.41 101 ASP A CA 1
ATOM 828 C C . ASP A 1 101 ? -37.920 9.019 65.146 1.00 49.41 101 ASP A C 1
ATOM 830 O O . ASP A 1 101 ? -39.111 9.313 65.008 1.00 49.41 101 ASP A O 1
ATOM 834 N N . PRO A 1 102 ? -37.511 8.255 66.177 1.00 56.78 102 PRO A N 1
ATOM 835 C CA . PRO A 1 102 ? -38.418 7.730 67.206 1.00 56.78 102 PRO A CA 1
ATOM 836 C C . PRO A 1 102 ? -39.101 8.827 68.046 1.00 56.78 102 PRO A C 1
ATOM 838 O O . PRO A 1 102 ? -40.022 8.538 68.804 1.00 56.78 102 PRO A O 1
ATOM 841 N N . GLU A 1 103 ? -38.672 10.077 67.896 1.00 62.53 103 GLU A N 1
ATOM 842 C CA . GLU A 1 103 ? -39.211 11.270 68.547 1.00 62.53 103 GLU A CA 1
ATOM 843 C C . GLU A 1 103 ? -40.241 11.928 67.612 1.00 62.53 103 GLU A C 1
ATOM 845 O O . GLU A 1 103 ? -40.011 12.988 67.030 1.00 62.53 103 GLU A O 1
ATOM 850 N N . GLY A 1 104 ? -41.360 11.237 67.385 1.00 54.00 104 GLY A N 1
ATOM 851 C CA . GLY A 1 104 ? -42.409 11.684 66.477 1.00 54.00 104 GLY A CA 1
ATOM 852 C C . GLY A 1 104 ? -42.954 13.067 66.829 1.00 54.00 104 GLY A C 1
ATOM 853 O O . GLY A 1 104 ? -43.614 13.232 67.850 1.00 54.00 104 GLY A O 1
ATOM 854 N N . ILE A 1 105 ? -42.760 14.028 65.92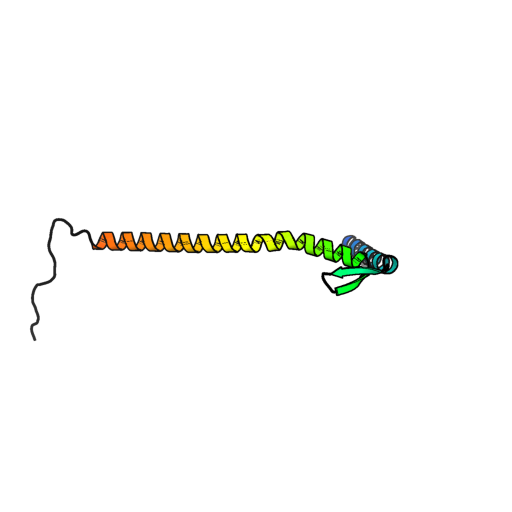5 1.00 52.28 105 ILE A N 1
ATOM 855 C CA . ILE A 1 105 ? -43.621 15.204 65.794 1.00 52.28 105 ILE A CA 1
ATOM 856 C C . ILE A 1 105 ? -43.678 15.585 64.310 1.00 52.28 105 ILE A C 1
ATOM 858 O O . ILE A 1 105 ? -42.696 16.056 63.737 1.00 52.28 105 ILE A O 1
ATOM 862 N N . ALA A 1 106 ? -44.823 15.340 63.671 1.00 49.31 106 ALA A N 1
ATOM 863 C CA . ALA A 1 106 ? -45.139 15.940 62.384 1.00 49.31 106 ALA A CA 1
ATOM 864 C C . ALA A 1 106 ? -45.557 17.393 62.645 1.00 49.31 106 ALA A C 1
ATOM 866 O O . ALA A 1 106 ? -46.517 17.640 63.369 1.00 49.31 106 ALA A O 1
ATOM 867 N N . PHE A 1 107 ? -44.813 18.348 62.086 1.00 53.94 107 PHE A N 1
ATOM 868 C CA . PHE A 1 107 ? -45.233 19.748 62.005 1.00 53.94 107 PHE A CA 1
ATOM 869 C C . PHE A 1 107 ? -45.977 19.975 60.688 1.00 53.94 107 PHE A C 1
ATOM 871 O O . PHE A 1 107 ? -45.495 20.641 59.784 1.00 53.94 107 PHE A O 1
ATOM 878 N N . ASP A 1 108 ? -47.124 19.329 60.614 1.00 64.19 108 ASP A N 1
ATOM 879 C CA . ASP A 1 108 ? -48.315 19.636 59.826 1.00 64.19 108 ASP A CA 1
ATOM 880 C C . ASP A 1 108 ? -49.353 19.059 60.798 1.00 64.19 108 ASP A C 1
ATOM 882 O O . ASP A 1 108 ? -49.317 17.867 61.082 1.00 64.19 108 ASP A O 1
ATOM 886 N N . ASP A 1 109 ? -50.032 19.826 61.647 1.00 59.38 109 ASP A N 1
ATOM 887 C CA . ASP A 1 109 ? -51.111 20.735 61.301 1.00 59.38 109 ASP A CA 1
ATOM 888 C C . ASP A 1 109 ? -51.290 21.720 62.479 1.00 59.38 109 ASP A C 1
ATOM 890 O O . ASP A 1 109 ? -51.725 21.335 63.567 1.00 59.38 109 ASP A O 1
ATOM 894 N N . MET A 1 110 ? -50.968 23.004 62.317 1.00 48.28 110 MET A N 1
ATOM 895 C CA . MET A 1 110 ? -51.451 24.024 63.258 1.00 48.28 110 MET A CA 1
ATOM 896 C C . MET A 1 110 ? -51.850 25.285 62.497 1.00 48.28 110 MET A C 1
ATOM 898 O O . MET A 1 110 ? -51.129 26.272 62.446 1.00 48.28 110 MET A O 1
ATOM 902 N N . LEU A 1 111 ? -53.014 25.154 61.858 1.00 57.62 111 LEU A N 1
ATOM 903 C CA . LEU A 1 111 ? -54.136 26.090 61.945 1.00 57.62 111 LEU A CA 1
ATOM 904 C C . LEU A 1 111 ? -53.794 27.578 61.817 1.00 57.62 111 LEU A C 1
ATOM 906 O O . LEU A 1 111 ? -53.352 28.219 62.767 1.00 57.62 111 LEU A O 1
ATOM 910 N N . GLY A 1 112 ? -54.155 28.130 60.662 1.00 47.22 112 GLY A N 1
ATOM 911 C CA . GLY A 1 112 ? -54.288 29.566 60.471 1.00 47.22 112 GLY A CA 1
ATOM 912 C C . GLY A 1 112 ? -54.664 29.953 59.046 1.00 47.22 112 GLY A C 1
ATOM 913 O O . GLY A 1 112 ? -54.034 30.848 58.497 1.00 47.22 112 GLY A O 1
ATOM 914 N N . ASP A 1 113 ? -55.653 29.279 58.445 1.00 59.78 113 ASP A N 1
ATOM 915 C CA . ASP A 1 113 ? -56.529 29.976 57.496 1.00 59.78 113 ASP A CA 1
ATOM 916 C C . ASP A 1 113 ? -57.310 30.998 58.334 1.00 59.78 113 ASP A C 1
ATOM 918 O O . ASP A 1 113 ? -58.233 30.624 59.057 1.00 59.78 113 ASP A O 1
ATOM 922 N N . GLU A 1 114 ? -56.921 32.267 58.278 1.00 51.47 114 GLU A N 1
ATOM 923 C CA . GLU A 1 114 ? -57.833 33.374 58.563 1.00 51.47 114 GLU A CA 1
ATOM 924 C C . GLU A 1 114 ? -57.704 34.420 57.449 1.00 51.47 114 GLU A C 1
ATOM 926 O O . GLU A 1 114 ? -56.599 34.765 57.026 1.00 51.47 114 GLU A O 1
ATOM 931 N N . GLU A 1 115 ? -58.883 34.822 56.962 1.00 42.81 115 GLU A N 1
ATOM 932 C CA . GLU A 1 115 ? -59.196 35.875 55.982 1.00 42.81 115 GLU A CA 1
ATOM 933 C C . GLU A 1 115 ? -58.417 37.189 56.149 1.00 42.81 115 GLU A C 1
ATOM 935 O O . GLU A 1 115 ? -58.246 37.664 57.296 1.00 42.81 115 GLU A O 1
#

Foldseek 3Di:
DDDPPPDDPPPVVVVVVVVVVVVVVVCQVVQQPWDFDCDPPDTDTDRPVVVVVVVVVCVVCVVVVVCVVVVVVVVVVVVVVVVVVVVVVVVVVVVVVPDDDPPDDDPPDDDDPDD

Radius of gyration: 37.16 Å; chains: 1; bounding box: 92×57×83 Å

Sequence (115 aa):
MENEIKRNPINTQLVLMLLLAIFLVIFTLQNSASVAIRVFLWNVNVPLVVLILLCLLIGYLLPHFSYIPRIWKLKSELSRTRKEKEELEKSTEKQVRTKPDPEGIAFDDMLGDEE

Secondary structure (DSSP, 8-state):
------PPPP-HHHHHHHHHHHHHHHHHHHT--EEEEEETTEEEEEEHHHHHHHHHHHHHHHHHHHHHHHHHHHHHHHHHHHHHHHHHHHHHHHHHTS---SS------------